Protein AF-A0A2V7RHZ9-F1 (afdb_monomer_lite)

Foldseek 3Di:
DDDDDDPPVVPDPPVPPPVLVVQLVLLLVLLLVDALVLLLVLLVVLVPDDDVVLLVVLLVQLVVLCVVVVVVVVLVVSLVSLVVSLCNNCPPVPDDDPSSVNSNVSSSVLSSQLSSLSSSVVPGDPVSNCSSCVSPVVSGDPD

Sequence (143 aa):
MGRLPTPRHAAELTPSDDPALACVNAFVDRLLDLPFFAWLAIGQSVSSEHGLPVRRAARDALDVAIVDHGLGVPAWYVRDAVETAAFLAARGVSQWSRRERALFAAAHGTAETAALALLARAHLPAAMLRTLSISFAGYIADS

Secondary structure (DSSP, 8-state):
-PPPPPPTT---------HHHHHHHHHHHHHHT--HHHHHHHHHHHHT---HHHHHHHHHHHHHHHHHTTTHHHHHHHHHHHHHHHHHHHTT-----HHHHHHHHHHHHHHHHHHHHHHTGGGS-HHHHHHHHGGGGGGS---

Radius of gyration: 17.39 Å; chains: 1; bounding box: 45×38×54 Å

Structure (mmCIF, N/CA/C/O backbone):
data_AF-A0A2V7RHZ9-F1
#
_entry.id   AF-A0A2V7RHZ9-F1
#
loop_
_atom_site.group_PDB
_atom_site.id
_atom_site.type_symbol
_atom_site.label_atom_id
_atom_site.label_alt_id
_atom_site.label_comp_id
_atom_site.label_asym_id
_atom_site.label_entity_id
_atom_site.label_seq_id
_atom_site.pdbx_PDB_ins_code
_atom_site.Cartn_x
_atom_site.Cartn_y
_atom_site.Cartn_z
_atom_site.occupancy
_atom_site.B_iso_or_equiv
_atom_site.auth_seq_id
_atom_site.auth_comp_id
_atom_site.auth_asym_id
_atom_site.auth_atom_id
_atom_site.pdbx_PDB_model_num
ATOM 1 N N . MET A 1 1 ? -28.401 23.361 -34.508 1.00 43.00 1 MET A N 1
ATOM 2 C CA . MET A 1 1 ? -27.893 22.630 -33.327 1.00 43.00 1 MET A CA 1
ATOM 3 C C . MET A 1 1 ? -26.652 21.851 -33.742 1.00 43.00 1 MET A C 1
ATOM 5 O O . MET A 1 1 ? -26.785 20.799 -34.353 1.00 43.00 1 MET A O 1
ATOM 9 N N . GLY A 1 2 ? -25.460 22.417 -33.537 1.00 49.31 2 GLY A N 1
ATOM 10 C CA . GLY A 1 2 ? -24.198 21.781 -33.926 1.00 49.31 2 GLY A CA 1
ATOM 11 C C . GLY A 1 2 ? -23.763 20.765 -32.875 1.00 49.31 2 GLY A C 1
ATOM 12 O O . GLY A 1 2 ? -23.597 21.130 -31.715 1.00 49.31 2 GLY A O 1
ATOM 13 N N . ARG A 1 3 ? -23.603 19.495 -33.266 1.00 54.72 3 ARG A N 1
ATOM 14 C CA . ARG A 1 3 ? -22.939 18.492 -32.425 1.00 54.72 3 ARG A CA 1
ATOM 15 C C . ARG A 1 3 ? -21.470 18.887 -32.297 1.00 54.72 3 ARG A C 1
ATOM 17 O O . ARG A 1 3 ? -20.779 18.996 -33.307 1.00 54.72 3 ARG A O 1
ATOM 24 N N . LEU A 1 4 ? -21.015 19.117 -31.069 1.00 60.84 4 LEU A N 1
ATOM 25 C CA . LEU A 1 4 ? -19.593 19.272 -30.780 1.00 60.84 4 LEU A CA 1
ATOM 26 C C . LEU A 1 4 ? -18.875 17.962 -31.146 1.00 60.84 4 LEU A C 1
ATOM 28 O O . LEU A 1 4 ? -19.385 16.890 -30.808 1.00 60.84 4 LEU A O 1
ATOM 32 N N . PRO A 1 5 ? -17.728 18.014 -31.844 1.00 56.59 5 PRO A N 1
ATOM 33 C CA . PRO A 1 5 ? -16.929 16.826 -32.086 1.00 56.59 5 PRO A CA 1
ATOM 34 C C . PRO A 1 5 ? -16.400 16.305 -30.748 1.00 56.59 5 PRO A C 1
ATOM 36 O O . PRO A 1 5 ? -15.797 17.048 -29.973 1.00 56.59 5 PRO A O 1
ATOM 39 N N . THR A 1 6 ? -16.638 15.026 -30.473 1.00 59.59 6 THR A N 1
ATOM 40 C CA . THR A 1 6 ? -16.027 14.321 -29.348 1.00 59.59 6 THR A CA 1
ATOM 41 C C . THR A 1 6 ? -14.502 14.421 -29.477 1.00 59.59 6 THR A C 1
ATOM 43 O O . THR A 1 6 ? -13.966 14.138 -30.555 1.00 59.59 6 THR A O 1
ATOM 46 N N . PRO A 1 7 ? -13.776 14.849 -28.429 1.00 49.34 7 PRO A N 1
ATOM 47 C CA . PRO A 1 7 ? -12.326 14.926 -28.489 1.00 49.34 7 PRO A CA 1
ATOM 48 C C . PRO A 1 7 ? -11.750 13.530 -28.750 1.00 49.34 7 PRO A C 1
ATOM 50 O O . PRO A 1 7 ? -12.039 12.582 -28.024 1.00 49.34 7 PRO A O 1
ATOM 53 N N . ARG A 1 8 ? -10.887 13.422 -29.769 1.00 54.78 8 ARG A N 1
ATOM 54 C CA . ARG A 1 8 ? -10.170 12.191 -30.168 1.00 54.78 8 ARG A CA 1
ATOM 55 C C . ARG A 1 8 ? -9.259 11.609 -29.073 1.00 54.78 8 ARG A C 1
ATOM 57 O O . ARG A 1 8 ? -8.664 10.562 -29.280 1.00 54.78 8 ARG A O 1
ATOM 64 N N . HIS A 1 9 ? -9.152 12.285 -27.930 1.00 47.31 9 HIS A N 1
ATOM 65 C CA . HIS A 1 9 ? -8.397 11.846 -26.758 1.00 47.31 9 HIS A CA 1
ATOM 66 C C . HIS A 1 9 ? -9.239 11.111 -25.714 1.00 47.31 9 HIS A C 1
ATOM 68 O O . HIS A 1 9 ? -8.674 10.618 -24.746 1.00 47.31 9 HIS A O 1
ATOM 74 N N . ALA A 1 10 ? -10.545 10.934 -25.937 1.00 44.34 10 ALA A N 1
ATOM 75 C CA . ALA A 1 10 ? -11.279 9.828 -25.325 1.00 44.34 10 ALA A CA 1
ATOM 76 C C . ALA A 1 10 ? -10.917 8.513 -26.041 1.00 44.34 10 ALA A C 1
ATOM 78 O O . ALA A 1 10 ? -11.794 7.769 -26.474 1.00 44.34 10 ALA A O 1
ATOM 79 N N . ALA A 1 11 ? -9.613 8.280 -26.236 1.00 45.81 11 ALA A N 1
ATOM 80 C CA . ALA A 1 11 ? -9.113 6.947 -26.482 1.00 45.81 11 ALA A CA 1
ATOM 81 C C . ALA A 1 11 ? -9.634 6.118 -25.315 1.00 45.81 11 ALA A C 1
ATOM 83 O O . ALA A 1 11 ? -9.475 6.503 -24.154 1.00 45.81 11 ALA A O 1
ATOM 84 N N . GLU A 1 12 ? -10.369 5.076 -25.672 1.00 41.97 12 GLU A N 1
ATOM 85 C CA . GLU A 1 12 ? -10.860 4.051 -24.777 1.00 41.97 12 GLU A CA 1
ATOM 86 C C . GLU A 1 12 ? -9.814 3.819 -23.689 1.00 41.97 12 GLU A C 1
ATOM 88 O O . GLU A 1 12 ? -8.646 3.565 -23.987 1.00 41.97 12 GLU A O 1
ATOM 93 N N . LEU A 1 13 ? -10.223 3.952 -22.426 1.00 40.59 13 LEU A N 1
ATOM 94 C CA . LEU A 1 13 ? -9.508 3.336 -21.318 1.00 40.59 13 LEU A CA 1
ATOM 95 C C . LEU A 1 13 ? -9.602 1.830 -21.573 1.00 40.59 13 LEU A C 1
ATOM 97 O O . LEU A 1 13 ? -10.454 1.146 -21.012 1.00 40.59 13 LEU A O 1
ATOM 101 N N . THR A 1 14 ? -8.804 1.329 -22.515 1.00 47.12 14 THR A N 1
ATOM 102 C CA . THR A 1 14 ? -8.593 -0.094 -22.695 1.00 47.12 14 THR A CA 1
ATOM 103 C C . THR A 1 14 ? -8.180 -0.604 -21.325 1.00 47.12 14 THR A C 1
ATOM 105 O O . THR A 1 14 ? -7.287 0.012 -20.727 1.00 47.12 14 THR A O 1
ATOM 108 N N . PRO A 1 15 ? -8.833 -1.651 -20.785 1.00 49.56 15 PRO A N 1
ATOM 109 C CA . PRO A 1 15 ? -8.319 -2.310 -19.597 1.00 49.56 15 PRO A CA 1
ATOM 110 C C . PRO A 1 15 ? -6.848 -2.582 -19.883 1.00 49.56 15 PRO A C 1
ATOM 112 O O . PRO A 1 15 ? -6.520 -3.208 -20.887 1.00 49.56 15 PRO A O 1
ATOM 115 N N . SER A 1 16 ? -5.970 -1.950 -19.110 1.00 51.97 16 SER A N 1
ATOM 116 C CA . SER A 1 16 ? -4.547 -2.069 -19.361 1.00 51.97 16 SER A CA 1
ATOM 117 C C . SER A 1 16 ? -4.200 -3.545 -19.220 1.00 51.97 16 SER A C 1
ATOM 119 O O . SER A 1 16 ? -4.326 -4.094 -18.127 1.00 51.97 16 SER A O 1
ATOM 121 N N . ASP A 1 17 ? -3.751 -4.172 -20.308 1.00 54.22 17 ASP A N 1
ATOM 122 C CA . ASP A 1 17 ? -3.158 -5.516 -20.304 1.00 54.22 17 ASP A CA 1
ATOM 123 C C . ASP A 1 17 ? -1.810 -5.536 -19.550 1.00 54.22 17 ASP A C 1
ATOM 125 O O . ASP A 1 17 ? -1.053 -6.502 -19.628 1.00 54.22 17 ASP A O 1
ATOM 129 N N . ASP A 1 18 ? -1.473 -4.460 -18.828 1.00 69.06 18 ASP A N 1
ATOM 130 C CA . ASP A 1 18 ? -0.309 -4.389 -17.966 1.00 69.06 18 ASP A CA 1
ATOM 131 C C . ASP A 1 18 ? -0.495 -5.324 -16.756 1.00 69.06 18 ASP A C 1
ATOM 133 O O . ASP A 1 18 ? -1.309 -5.059 -15.857 1.00 69.06 18 ASP A O 1
ATOM 137 N N . PRO A 1 19 ? 0.289 -6.411 -16.674 1.00 74.44 19 PRO A N 1
ATOM 138 C CA . PRO A 1 19 ? 0.174 -7.372 -15.589 1.00 74.44 19 PRO A CA 1
ATOM 139 C C . PRO A 1 19 ? 0.548 -6.765 -14.224 1.00 74.44 19 PRO A C 1
ATOM 141 O O . PRO A 1 19 ? 0.183 -7.332 -13.192 1.00 74.44 19 PRO A O 1
ATOM 144 N N . ALA A 1 20 ? 1.267 -5.635 -14.179 1.00 79.25 20 ALA A N 1
ATOM 145 C CA . ALA A 1 20 ? 1.507 -4.903 -12.937 1.00 79.25 20 ALA A CA 1
ATOM 146 C C . ALA A 1 20 ? 0.223 -4.228 -12.433 1.00 79.25 20 ALA A C 1
ATOM 148 O O . ALA A 1 20 ? -0.109 -4.361 -11.255 1.00 79.25 20 ALA A O 1
ATOM 149 N N . LEU A 1 21 ? -0.550 -3.588 -13.317 1.00 83.19 21 LEU A N 1
ATOM 150 C CA . LEU A 1 21 ? -1.827 -2.967 -12.951 1.00 83.19 21 LEU A CA 1
ATOM 151 C C . LEU A 1 21 ? -2.874 -4.001 -12.535 1.00 83.19 21 LEU A C 1
ATOM 153 O O . LEU A 1 21 ? -3.597 -3.767 -11.571 1.00 83.19 21 LEU A O 1
ATOM 157 N N . ALA A 1 22 ? -2.910 -5.172 -13.176 1.00 86.69 22 ALA A N 1
ATOM 158 C CA . ALA A 1 22 ? -3.776 -6.268 -12.739 1.00 86.69 22 ALA A CA 1
ATOM 159 C C . ALA A 1 22 ? -3.463 -6.716 -11.296 1.00 86.69 22 ALA A C 1
ATOM 161 O O . ALA A 1 22 ? -4.371 -6.908 -10.488 1.00 86.69 22 ALA A O 1
ATOM 162 N N . CYS A 1 23 ? -2.174 -6.826 -10.952 1.00 88.31 23 CYS A N 1
ATOM 163 C CA . CYS A 1 23 ? -1.731 -7.175 -9.602 1.00 88.31 23 CYS A CA 1
ATOM 164 C C . CYS A 1 23 ? -2.113 -6.094 -8.576 1.00 88.31 23 CYS A C 1
ATOM 166 O O . CYS A 1 23 ? -2.586 -6.413 -7.485 1.00 88.31 23 CYS A O 1
ATOM 168 N N . VAL A 1 24 ? -1.959 -4.816 -8.940 1.00 93.12 24 VAL A N 1
ATOM 169 C CA . VAL A 1 24 ? -2.343 -3.692 -8.077 1.00 93.12 24 VAL A CA 1
ATOM 170 C C . VAL A 1 24 ? -3.854 -3.632 -7.869 1.00 93.12 24 VAL A C 1
ATOM 172 O O . VAL A 1 24 ? -4.287 -3.486 -6.731 1.00 93.12 24 VAL A O 1
ATOM 175 N N . ASN A 1 25 ? -4.656 -3.805 -8.921 1.00 92.44 25 ASN A N 1
ATOM 176 C CA . ASN A 1 25 ? -6.116 -3.811 -8.810 1.00 92.44 25 ASN A CA 1
ATOM 177 C C . ASN A 1 25 ? -6.594 -4.938 -7.889 1.00 92.44 25 ASN A C 1
ATOM 179 O O . ASN A 1 25 ? -7.342 -4.680 -6.955 1.00 92.44 25 ASN A O 1
ATOM 183 N N . ALA A 1 26 ? -6.068 -6.155 -8.060 1.00 93.19 26 ALA A N 1
ATOM 184 C CA . ALA A 1 26 ? -6.398 -7.273 -7.176 1.00 93.19 26 ALA A CA 1
ATOM 185 C C . ALA A 1 26 ? -5.989 -7.017 -5.713 1.00 93.19 26 ALA A C 1
ATOM 187 O O . ALA A 1 26 ? -6.670 -7.456 -4.784 1.00 93.19 26 ALA A O 1
ATOM 188 N N . PHE A 1 27 ? -4.874 -6.316 -5.490 1.00 95.38 27 PHE A N 1
ATOM 189 C CA . PHE A 1 27 ? -4.467 -5.895 -4.152 1.00 95.38 27 PHE A CA 1
ATOM 190 C C . PHE A 1 27 ? -5.430 -4.850 -3.567 1.00 95.38 27 PHE A C 1
ATOM 192 O O . PHE A 1 27 ? -5.866 -5.006 -2.429 1.00 95.38 27 PHE A O 1
ATOM 199 N N . VAL A 1 28 ? -5.806 -3.828 -4.341 1.00 95.31 28 VAL A N 1
ATOM 200 C CA . VAL A 1 28 ? -6.779 -2.801 -3.933 1.00 95.31 28 VAL A CA 1
ATOM 201 C C . VAL A 1 28 ? -8.142 -3.418 -3.626 1.00 95.31 28 VAL A C 1
ATOM 203 O O . VAL A 1 28 ? -8.724 -3.084 -2.599 1.00 95.31 28 VAL A O 1
ATOM 206 N N . ASP A 1 29 ? -8.620 -4.360 -4.438 1.00 95.00 29 ASP A N 1
ATOM 207 C CA . ASP A 1 29 ? -9.881 -5.068 -4.189 1.00 95.00 29 ASP A CA 1
ATOM 208 C C . ASP A 1 29 ? -9.869 -5.758 -2.819 1.00 95.00 29 ASP A C 1
ATOM 210 O O . ASP A 1 29 ? -10.807 -5.636 -2.033 1.00 95.00 29 ASP A O 1
ATOM 214 N N . ARG A 1 30 ? -8.749 -6.390 -2.454 1.00 95.31 30 ARG A N 1
ATOM 215 C CA . ARG A 1 30 ? -8.585 -6.987 -1.121 1.00 95.31 30 ARG A CA 1
ATOM 216 C C . ARG A 1 30 ? -8.512 -5.947 -0.003 1.00 95.31 30 ARG A C 1
ATOM 218 O O . ARG A 1 30 ? -8.932 -6.244 1.113 1.00 95.31 30 ARG A O 1
ATOM 225 N N . LEU A 1 31 ? -7.983 -4.749 -0.268 1.00 95.94 31 LEU A N 1
ATOM 226 C CA . LEU A 1 31 ? -8.012 -3.642 0.695 1.00 95.94 31 LEU A CA 1
ATOM 227 C C . LEU A 1 31 ? -9.433 -3.110 0.911 1.00 95.94 31 LEU A C 1
ATOM 229 O O . LEU A 1 31 ? -9.760 -2.740 2.038 1.00 95.94 31 LEU A O 1
ATOM 233 N N . LEU A 1 32 ? -10.269 -3.084 -0.132 1.00 94.75 32 LEU A N 1
ATOM 234 C CA . LEU A 1 32 ? -11.671 -2.656 -0.042 1.00 94.75 32 LEU A CA 1
ATOM 235 C C . LEU A 1 32 ? -12.489 -3.564 0.885 1.00 94.75 32 LEU A C 1
ATOM 237 O O . LEU A 1 32 ? -13.350 -3.077 1.618 1.00 94.75 32 LEU A O 1
ATOM 241 N N . ASP A 1 33 ? -12.173 -4.858 0.897 1.00 93.50 33 ASP A N 1
ATOM 242 C CA . ASP A 1 33 ? -12.808 -5.847 1.772 1.00 93.50 33 ASP A CA 1
ATOM 243 C C . ASP A 1 33 ? -12.194 -5.901 3.183 1.00 93.50 33 ASP A C 1
ATOM 245 O O . ASP A 1 33 ? -12.692 -6.611 4.064 1.00 93.50 33 ASP A O 1
ATOM 249 N N . LEU A 1 34 ? -11.106 -5.163 3.431 1.00 93.94 34 LEU A N 1
ATOM 250 C CA . LEU A 1 34 ? -10.356 -5.252 4.676 1.00 93.94 34 LEU A CA 1
ATOM 251 C C . LEU A 1 34 ? -11.047 -4.458 5.802 1.00 93.94 34 LEU A C 1
ATOM 253 O O . LEU A 1 34 ? -11.130 -3.227 5.737 1.00 93.94 34 LEU A O 1
ATOM 257 N N . PRO A 1 35 ? -11.497 -5.113 6.891 1.00 94.00 35 PRO A N 1
ATOM 258 C CA . PRO A 1 35 ? -12.202 -4.422 7.962 1.00 94.00 35 PRO A CA 1
ATOM 259 C C . PRO A 1 35 ? -11.260 -3.529 8.778 1.00 94.00 35 PRO A C 1
ATOM 261 O O . PRO A 1 35 ? -10.075 -3.824 8.944 1.00 94.00 35 PRO A O 1
ATOM 264 N N . PHE A 1 36 ? -11.805 -2.469 9.382 1.00 94.69 36 PHE A N 1
ATOM 265 C CA . PHE A 1 36 ? -11.050 -1.482 10.169 1.00 94.69 36 PHE A CA 1
ATOM 266 C C . PHE A 1 36 ? -10.078 -2.092 11.197 1.00 94.69 36 PHE A C 1
ATOM 268 O O . PHE A 1 36 ? -8.931 -1.664 11.308 1.00 94.69 36 PHE A O 1
ATOM 275 N N . PHE A 1 37 ? -10.495 -3.123 11.939 1.00 94.62 37 PHE A N 1
ATOM 276 C CA . PHE A 1 37 ? -9.637 -3.742 12.958 1.00 94.62 37 PHE A CA 1
ATOM 277 C C . PHE A 1 37 ? -8.400 -4.429 12.358 1.00 94.62 37 PHE A C 1
ATOM 279 O O . PHE A 1 37 ? -7.354 -4.479 13.007 1.00 94.62 37 PHE A O 1
ATOM 286 N N . ALA A 1 38 ? -8.490 -4.928 11.121 1.00 95.50 38 ALA A N 1
ATOM 287 C CA . ALA A 1 38 ? -7.356 -5.524 10.427 1.00 95.50 38 ALA A CA 1
ATOM 288 C C . ALA A 1 38 ? -6.343 -4.446 10.016 1.00 95.50 38 ALA A C 1
ATOM 290 O O . ALA A 1 38 ? -5.145 -4.639 10.219 1.00 95.50 38 ALA A O 1
ATOM 291 N N . TRP A 1 39 ? -6.807 -3.270 9.577 1.00 96.69 39 TRP A N 1
ATOM 292 C CA . TRP A 1 39 ? -5.939 -2.103 9.382 1.00 96.69 39 TRP A CA 1
ATOM 293 C C . TRP A 1 39 ? -5.188 -1.730 10.667 1.00 96.69 39 TRP A C 1
ATOM 295 O O . TRP A 1 39 ? -3.978 -1.512 10.635 1.00 96.69 39 TRP A O 1
ATOM 305 N N . LEU A 1 40 ? -5.861 -1.724 11.823 1.00 96.50 40 LEU A N 1
ATOM 306 C CA . LEU A 1 40 ? -5.206 -1.443 13.106 1.00 96.50 40 LEU A CA 1
ATOM 307 C C . LEU A 1 40 ? -4.166 -2.503 13.490 1.00 96.50 40 LEU A C 1
ATOM 309 O O . LEU A 1 40 ? -3.089 -2.153 13.973 1.00 96.50 40 LEU A O 1
ATOM 313 N N . ALA A 1 41 ? -4.467 -3.785 13.269 1.00 95.94 41 ALA A N 1
ATOM 314 C CA . ALA A 1 41 ? -3.543 -4.883 13.545 1.00 95.94 41 ALA A CA 1
ATOM 315 C C . ALA A 1 41 ? -2.279 -4.792 12.674 1.00 95.94 41 ALA A C 1
ATOM 317 O O . ALA A 1 41 ? -1.162 -4.927 13.180 1.00 95.94 41 ALA A O 1
ATOM 318 N N . ILE A 1 42 ? -2.438 -4.477 11.386 1.00 95.31 42 ILE A N 1
ATOM 319 C CA . ILE A 1 42 ? -1.314 -4.235 10.474 1.00 95.31 42 ILE A CA 1
ATOM 320 C C . ILE A 1 42 ? -0.506 -3.025 10.944 1.00 95.31 42 ILE A C 1
ATOM 322 O O . ILE A 1 42 ? 0.713 -3.111 11.083 1.00 95.31 42 ILE A O 1
ATOM 326 N N . GLY A 1 43 ? -1.173 -1.918 11.277 1.00 95.31 43 GLY A N 1
ATOM 327 C CA . GLY A 1 43 ? -0.528 -0.717 11.805 1.00 95.31 43 GLY A CA 1
ATOM 328 C C . GLY A 1 43 ? 0.274 -0.984 13.077 1.00 95.31 43 GLY A C 1
ATOM 329 O O . GLY A 1 43 ? 1.366 -0.439 13.264 1.00 95.31 43 GLY A O 1
ATOM 330 N N . GLN A 1 44 ? -0.236 -1.866 13.939 1.00 95.19 44 GLN A N 1
ATOM 331 C CA . GLN A 1 44 ? 0.447 -2.295 15.155 1.00 95.19 44 GLN A CA 1
ATOM 332 C C . GLN A 1 44 ? 1.724 -3.072 14.833 1.00 95.19 44 GLN A C 1
ATOM 334 O O . GLN A 1 44 ? 2.758 -2.786 15.437 1.00 95.19 44 GLN A O 1
ATOM 339 N N . SER A 1 45 ? 1.660 -3.995 13.870 1.00 92.19 45 SER A N 1
ATOM 340 C CA . SER A 1 45 ? 2.817 -4.759 13.394 1.00 92.19 45 SER A CA 1
ATOM 341 C C . SER A 1 45 ? 3.886 -3.851 12.786 1.00 92.19 45 SER A C 1
ATOM 343 O O . SER A 1 45 ? 5.061 -3.976 13.129 1.00 92.19 45 SER A O 1
ATOM 345 N N . VAL A 1 46 ? 3.483 -2.901 11.934 1.00 90.25 46 VAL A N 1
ATOM 346 C CA . VAL A 1 46 ? 4.384 -1.916 11.309 1.00 90.25 46 VAL A CA 1
ATOM 347 C C . VAL A 1 46 ? 5.075 -1.062 12.372 1.00 90.25 46 VAL A C 1
ATOM 349 O O . VAL A 1 46 ? 6.277 -0.827 12.303 1.00 90.25 46 VAL A O 1
ATOM 352 N N . SER A 1 47 ? 4.332 -0.623 13.391 1.00 88.00 47 SER A N 1
ATOM 353 C CA . SER A 1 47 ? 4.864 0.238 14.456 1.00 88.00 47 SER A CA 1
ATOM 354 C C . SER A 1 47 ? 5.868 -0.476 15.368 1.00 88.00 47 SER A C 1
ATOM 356 O O . SER A 1 47 ? 6.686 0.182 16.006 1.00 88.00 47 SER A O 1
ATOM 358 N N . SER A 1 48 ? 5.802 -1.807 15.452 1.00 85.00 48 SER A N 1
ATOM 359 C CA . SER A 1 48 ? 6.737 -2.641 16.221 1.00 85.00 48 SER A CA 1
ATOM 360 C C . SER A 1 48 ? 7.934 -3.148 15.409 1.00 85.00 48 SER A C 1
ATOM 362 O O . SER A 1 48 ? 8.816 -3.810 15.959 1.00 85.00 48 SER A O 1
ATOM 364 N N . GLU A 1 49 ? 7.963 -2.889 14.101 1.00 80.12 49 GLU A N 1
ATOM 365 C CA . GLU A 1 49 ? 8.978 -3.427 13.201 1.00 80.12 49 GLU A CA 1
ATOM 366 C C . GLU A 1 49 ? 10.335 -2.735 13.397 1.00 80.12 49 GLU A C 1
ATOM 368 O O . GLU A 1 49 ? 10.448 -1.509 13.444 1.00 80.12 49 GLU A O 1
ATOM 373 N N . HIS A 1 50 ? 11.391 -3.544 13.464 1.00 63.50 50 HIS A N 1
ATOM 374 C CA . HIS A 1 50 ? 12.771 -3.083 13.561 1.00 63.50 50 HIS A CA 1
ATOM 375 C C . HIS A 1 50 ? 13.416 -3.199 12.173 1.00 63.50 50 HIS A C 1
ATOM 377 O O . HIS A 1 50 ? 13.609 -4.300 11.669 1.00 63.50 50 HIS A O 1
ATOM 383 N N . GLY A 1 51 ? 13.721 -2.069 11.526 1.00 74.38 51 GLY A N 1
ATOM 384 C CA . GLY A 1 51 ? 14.262 -2.081 10.154 1.00 74.38 51 GLY A CA 1
ATOM 385 C C . GLY A 1 51 ? 14.203 -0.753 9.396 1.00 74.38 51 GLY A C 1
ATOM 386 O O . GLY A 1 51 ? 14.264 -0.740 8.167 1.00 74.38 51 GLY A O 1
ATOM 387 N N . LEU A 1 52 ? 14.081 0.375 10.107 1.00 78.44 52 LEU A N 1
ATOM 388 C CA . LEU A 1 52 ? 13.857 1.694 9.504 1.00 78.44 52 LEU A CA 1
ATOM 389 C C . LEU A 1 52 ? 14.876 2.080 8.411 1.00 78.44 52 LEU A C 1
ATOM 391 O O . LEU A 1 52 ? 14.431 2.615 7.395 1.00 78.44 52 LEU A O 1
ATOM 395 N N . PRO A 1 53 ? 16.194 1.803 8.542 1.00 86.56 53 PRO A N 1
ATOM 396 C CA . PRO A 1 53 ? 17.157 2.148 7.494 1.00 86.56 53 PRO A CA 1
ATOM 397 C C . PRO A 1 53 ? 16.929 1.376 6.188 1.00 86.56 53 PRO A C 1
ATOM 399 O O . PRO A 1 53 ? 16.938 1.973 5.116 1.00 86.56 53 PRO A O 1
ATOM 402 N N . VAL A 1 54 ? 16.664 0.068 6.274 1.00 87.25 54 VAL A N 1
ATOM 403 C CA . VAL A 1 54 ? 16.432 -0.793 5.100 1.00 87.25 54 VAL A CA 1
ATOM 404 C C . VAL A 1 54 ? 15.132 -0.399 4.403 1.00 87.25 54 VAL A C 1
ATOM 406 O O . VAL A 1 54 ? 15.097 -0.246 3.185 1.00 87.25 54 VAL A O 1
ATOM 409 N N . ARG A 1 55 ? 14.068 -0.158 5.179 1.00 87.19 55 ARG A N 1
ATOM 410 C CA . ARG A 1 55 ? 12.777 0.281 4.640 1.00 87.19 55 ARG A CA 1
ATOM 411 C C . ARG A 1 55 ? 12.857 1.676 4.014 1.00 87.19 55 ARG A C 1
ATOM 413 O O . ARG A 1 55 ? 12.191 1.915 3.014 1.00 87.19 55 ARG A O 1
ATOM 420 N N . ARG A 1 56 ? 13.673 2.585 4.562 1.00 91.06 56 ARG A N 1
ATOM 421 C CA . ARG A 1 56 ? 13.936 3.898 3.950 1.00 91.06 56 ARG A CA 1
ATOM 422 C C . ARG A 1 56 ? 14.658 3.752 2.613 1.00 91.06 56 ARG A C 1
ATOM 424 O O . ARG A 1 56 ? 14.143 4.248 1.627 1.00 91.06 56 ARG A O 1
ATOM 431 N N . ALA A 1 57 ? 15.750 2.990 2.562 1.00 93.12 57 ALA A N 1
ATOM 432 C CA . ALA A 1 57 ? 16.472 2.750 1.312 1.00 93.12 57 ALA A CA 1
ATOM 433 C C . ALA A 1 57 ? 15.576 2.120 0.229 1.00 93.12 57 ALA A C 1
ATOM 435 O O . ALA A 1 57 ? 15.658 2.486 -0.939 1.00 93.12 57 ALA A O 1
ATOM 436 N N . ALA A 1 58 ? 14.689 1.195 0.613 1.00 93.81 58 ALA A N 1
ATOM 437 C CA . ALA A 1 58 ? 13.716 0.614 -0.307 1.00 93.81 58 ALA A CA 1
ATOM 438 C C . ALA A 1 58 ? 12.687 1.643 -0.813 1.00 93.81 58 ALA A C 1
ATOM 440 O O . ALA A 1 58 ? 12.339 1.611 -1.989 1.00 93.81 58 ALA A O 1
ATOM 441 N N . ARG A 1 59 ? 12.226 2.570 0.040 1.00 94.75 59 ARG A N 1
ATOM 442 C CA . ARG A 1 59 ? 11.338 3.672 -0.373 1.00 94.75 59 ARG A CA 1
ATOM 443 C C . ARG A 1 59 ? 12.034 4.637 -1.327 1.00 94.75 59 ARG A C 1
ATOM 445 O O . ARG A 1 59 ? 11.462 4.954 -2.359 1.00 94.75 59 ARG A O 1
ATOM 452 N N . ASP A 1 60 ? 13.275 5.013 -1.035 1.00 96.44 60 ASP A N 1
ATOM 453 C CA . ASP A 1 60 ? 14.047 5.900 -1.909 1.00 96.44 60 ASP A CA 1
ATOM 454 C C . ASP A 1 60 ? 14.224 5.266 -3.304 1.00 96.44 60 ASP A C 1
ATOM 456 O O . ASP A 1 60 ? 14.052 5.927 -4.325 1.00 96.44 60 ASP A O 1
ATOM 460 N N . ALA A 1 61 ? 14.492 3.956 -3.364 1.00 95.75 61 ALA A N 1
ATOM 461 C CA . ALA A 1 61 ? 14.576 3.224 -4.628 1.00 95.75 61 ALA A CA 1
ATOM 462 C C . ALA A 1 61 ? 13.232 3.139 -5.375 1.00 95.75 61 ALA A C 1
ATOM 464 O O . ALA A 1 61 ? 13.215 3.194 -6.602 1.00 95.75 61 ALA A O 1
ATOM 465 N N . LEU A 1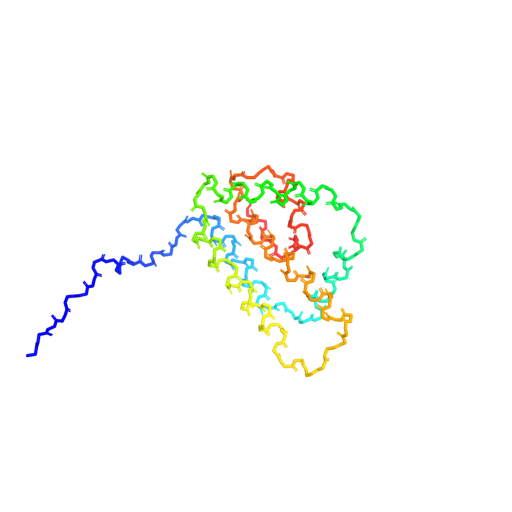 62 ? 12.112 3.019 -4.654 1.00 97.31 62 LEU A N 1
ATOM 466 C CA . LEU A 1 62 ? 10.769 3.079 -5.238 1.00 97.31 62 LEU A CA 1
ATOM 467 C C . LEU A 1 62 ? 10.494 4.451 -5.863 1.00 97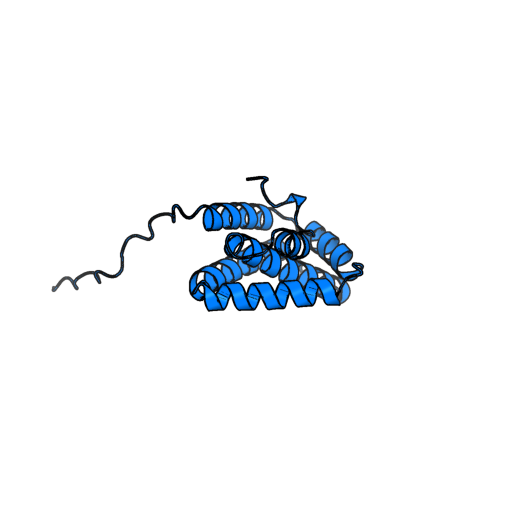.31 62 LEU A C 1
ATOM 469 O O . LEU A 1 62 ? 10.013 4.508 -6.993 1.00 97.31 62 LEU A O 1
ATOM 473 N N . ASP A 1 63 ? 10.821 5.536 -5.164 1.00 97.25 63 ASP A N 1
ATOM 474 C CA . ASP A 1 63 ? 10.617 6.892 -5.678 1.00 97.25 63 ASP A CA 1
ATOM 475 C C . ASP A 1 63 ? 11.440 7.130 -6.953 1.00 97.25 63 ASP A C 1
ATOM 477 O O . ASP A 1 63 ? 10.910 7.636 -7.944 1.00 97.25 63 ASP A O 1
ATOM 481 N N . VAL A 1 64 ? 12.701 6.679 -6.969 1.00 97.00 64 VAL A N 1
ATOM 482 C CA . VAL A 1 64 ? 13.553 6.701 -8.171 1.00 97.00 64 VAL A CA 1
ATOM 483 C C . VAL A 1 64 ? 12.924 5.889 -9.306 1.00 97.00 64 VAL A C 1
ATOM 485 O O . VAL A 1 64 ? 12.783 6.406 -10.410 1.00 97.00 64 VAL A O 1
ATOM 488 N N . ALA A 1 65 ? 12.470 4.659 -9.044 1.00 96.12 65 ALA A N 1
ATOM 489 C CA . ALA A 1 65 ? 11.858 3.811 -10.068 1.00 96.12 65 ALA A CA 1
ATOM 490 C C . ALA A 1 65 ? 10.582 4.430 -10.669 1.00 96.12 65 ALA A C 1
ATOM 492 O O . ALA A 1 65 ? 10.363 4.341 -11.877 1.00 96.12 65 ALA A O 1
ATOM 493 N N . ILE A 1 66 ? 9.743 5.083 -9.857 1.00 95.31 66 ILE A N 1
ATOM 494 C CA . ILE A 1 66 ? 8.537 5.767 -10.348 1.00 95.31 66 ILE A CA 1
ATOM 495 C C . ILE A 1 66 ? 8.905 6.912 -11.296 1.00 95.31 66 ILE A C 1
ATOM 497 O O . ILE A 1 66 ? 8.254 7.081 -12.331 1.00 95.31 66 ILE A O 1
ATOM 501 N N . VAL A 1 67 ? 9.927 7.696 -10.948 1.00 96.69 67 VAL A N 1
ATOM 502 C CA . VAL A 1 67 ? 10.381 8.838 -11.751 1.00 96.69 67 VAL A CA 1
ATOM 503 C C . VAL A 1 67 ? 11.049 8.367 -13.043 1.00 96.69 67 VAL A C 1
ATOM 505 O O . VAL A 1 67 ? 10.617 8.770 -14.124 1.00 96.69 67 VAL A O 1
ATOM 508 N N . ASP A 1 68 ? 12.041 7.482 -12.946 1.00 97.31 68 ASP A N 1
ATOM 509 C CA . ASP A 1 68 ? 12.870 7.044 -14.077 1.00 97.31 68 ASP A CA 1
ATOM 510 C C . ASP A 1 68 ? 12.067 6.294 -15.147 1.00 97.31 68 ASP A C 1
ATOM 512 O O . ASP A 1 68 ? 12.394 6.351 -16.334 1.00 97.31 68 ASP A O 1
ATOM 516 N N . HIS A 1 69 ? 10.983 5.625 -14.746 1.00 94.06 69 HIS A N 1
ATOM 517 C CA . HIS A 1 69 ? 10.122 4.861 -15.649 1.00 94.06 69 HIS A CA 1
ATOM 518 C C . HIS A 1 69 ? 8.798 5.560 -15.986 1.00 94.06 69 HIS A C 1
ATOM 520 O O . HIS A 1 69 ? 7.920 4.953 -16.599 1.00 94.06 69 HIS A O 1
ATOM 526 N N . GLY A 1 70 ? 8.639 6.838 -15.622 1.00 92.69 70 GLY A N 1
ATOM 527 C CA . GLY A 1 70 ? 7.471 7.635 -16.010 1.00 92.69 70 GLY A CA 1
ATOM 528 C C . GLY A 1 70 ? 6.146 7.131 -15.425 1.00 92.69 70 GLY A C 1
ATOM 529 O O . GLY A 1 70 ? 5.083 7.382 -15.991 1.00 92.69 70 GLY A O 1
ATOM 530 N N . LEU A 1 71 ? 6.182 6.449 -14.276 1.00 93.88 71 LEU A N 1
ATOM 531 C CA . LEU A 1 71 ? 5.011 5.831 -13.643 1.00 93.88 71 LEU A CA 1
ATOM 532 C C . LEU A 1 71 ? 4.165 6.829 -12.837 1.00 93.88 71 LEU A C 1
ATOM 534 O O . LEU A 1 71 ? 3.281 6.420 -12.091 1.00 93.88 71 LEU A O 1
ATOM 538 N N . GLY A 1 72 ? 4.408 8.136 -12.965 1.00 94.00 72 GLY A N 1
ATOM 539 C CA . GLY A 1 72 ? 3.768 9.165 -12.141 1.00 94.00 72 GLY A CA 1
ATOM 540 C C . GLY A 1 72 ? 2.238 9.180 -12.234 1.00 94.00 72 GLY A C 1
ATOM 541 O O . GLY A 1 72 ? 1.566 9.278 -11.209 1.00 94.00 72 GLY A O 1
ATOM 542 N N . VAL A 1 73 ? 1.683 9.035 -13.443 1.00 93.06 73 VAL A N 1
ATOM 543 C CA . VAL A 1 73 ? 0.224 9.000 -13.650 1.00 93.06 73 VAL A CA 1
ATOM 544 C C . VAL A 1 73 ? -0.391 7.710 -13.083 1.00 93.06 73 VAL A C 1
ATOM 546 O O . VAL A 1 73 ? -1.290 7.821 -12.250 1.00 93.06 73 VAL A O 1
ATOM 549 N N . PRO A 1 74 ? 0.097 6.497 -13.421 1.00 94.06 74 PRO A N 1
ATOM 550 C CA . PRO A 1 74 ? -0.355 5.271 -12.762 1.00 94.06 74 PRO A CA 1
ATOM 551 C C . PRO A 1 74 ? -0.211 5.314 -11.235 1.00 94.06 74 PRO A C 1
ATOM 553 O O . PRO A 1 74 ? -1.136 4.943 -10.523 1.00 94.06 74 PRO A O 1
ATOM 556 N N . ALA A 1 75 ? 0.902 5.835 -10.714 1.00 95.25 75 ALA A N 1
ATOM 557 C CA . ALA A 1 75 ? 1.127 5.967 -9.278 1.00 95.25 75 ALA A CA 1
ATOM 558 C C . ALA A 1 75 ? 0.093 6.884 -8.613 1.00 95.25 75 ALA A C 1
ATOM 560 O O . ALA A 1 75 ? -0.333 6.611 -7.496 1.00 95.25 75 ALA A O 1
ATOM 561 N N . TRP A 1 76 ? -0.333 7.958 -9.282 1.00 96.00 76 TRP A N 1
ATOM 562 C CA . TRP A 1 76 ? -1.414 8.810 -8.788 1.00 96.00 76 TRP A CA 1
ATOM 563 C C . TRP A 1 76 ? -2.744 8.048 -8.689 1.00 96.00 76 TRP A C 1
ATOM 565 O O . TRP A 1 76 ? -3.373 8.087 -7.634 1.00 96.00 76 TRP A O 1
ATOM 575 N N . TYR A 1 77 ? -3.122 7.288 -9.724 1.00 94.75 77 TYR A N 1
ATOM 576 C CA . TYR A 1 77 ? -4.334 6.456 -9.691 1.00 94.75 77 TYR A CA 1
ATOM 577 C C . TYR A 1 77 ? -4.298 5.415 -8.569 1.00 94.75 77 TYR A C 1
ATOM 579 O O . TYR A 1 77 ? -5.283 5.221 -7.865 1.00 94.75 77 TYR A O 1
ATOM 587 N N . VAL A 1 78 ? -3.150 4.764 -8.373 1.00 95.81 78 VAL A N 1
ATOM 588 C CA . VAL A 1 78 ? -2.975 3.767 -7.311 1.00 95.81 78 VAL A CA 1
ATOM 589 C C . VAL A 1 78 ? -3.134 4.392 -5.924 1.00 95.81 78 VAL A C 1
ATOM 591 O O . VAL A 1 78 ? -3.794 3.807 -5.068 1.00 95.81 78 VAL A O 1
ATOM 594 N N . ARG A 1 79 ? -2.579 5.590 -5.701 1.00 97.31 79 ARG A N 1
ATOM 595 C CA . ARG A 1 79 ? -2.751 6.324 -4.437 1.00 97.31 79 ARG A CA 1
ATOM 596 C C . ARG A 1 79 ? -4.214 6.657 -4.165 1.00 97.31 79 ARG A C 1
ATOM 598 O O . ARG A 1 79 ? -4.689 6.406 -3.064 1.00 97.31 79 ARG A O 1
ATOM 605 N N . ASP A 1 80 ? -4.927 7.162 -5.168 1.00 97.44 80 ASP A N 1
ATOM 606 C CA . ASP A 1 80 ? -6.355 7.493 -5.057 1.00 97.44 80 ASP A CA 1
ATOM 607 C C . ASP A 1 80 ? -7.214 6.256 -4.729 1.00 97.44 80 ASP A C 1
ATOM 609 O O . ASP A 1 80 ? -8.104 6.295 -3.874 1.00 97.44 80 ASP A O 1
ATOM 613 N N . ALA A 1 81 ? -6.888 5.113 -5.335 1.00 97.19 81 ALA A N 1
ATOM 614 C CA . ALA A 1 81 ? -7.568 3.850 -5.075 1.00 97.19 81 ALA A CA 1
ATOM 615 C C . ALA A 1 81 ? -7.320 3.323 -3.646 1.00 97.19 81 ALA A C 1
ATOM 617 O O . ALA A 1 81 ? -8.254 2.874 -2.975 1.00 97.19 81 ALA A O 1
ATOM 618 N N . VAL A 1 82 ? -6.082 3.414 -3.147 1.00 97.94 82 VAL A N 1
ATOM 619 C CA . VAL A 1 82 ? -5.742 3.033 -1.764 1.00 97.94 82 VAL A CA 1
ATOM 620 C C . VAL A 1 82 ? -6.406 3.968 -0.750 1.00 97.94 82 VAL A C 1
ATOM 622 O O . VAL A 1 82 ? -6.971 3.479 0.230 1.00 97.94 82 VAL A O 1
ATOM 625 N N . GLU A 1 83 ? -6.402 5.280 -0.996 1.00 97.69 83 GLU A N 1
ATOM 626 C CA . GLU A 1 83 ? -7.094 6.262 -0.150 1.00 97.69 83 GLU A CA 1
ATOM 627 C C . GLU A 1 83 ? -8.597 5.962 -0.094 1.00 97.69 83 GLU A C 1
ATOM 629 O O . GLU A 1 83 ? -9.194 5.949 0.982 1.00 97.69 83 GLU A O 1
ATOM 634 N N . THR A 1 84 ? -9.206 5.622 -1.234 1.00 97.31 84 THR A N 1
ATOM 635 C CA . THR A 1 84 ? -10.611 5.198 -1.289 1.00 97.31 84 THR A CA 1
ATOM 636 C C . THR A 1 84 ? -10.858 3.965 -0.418 1.00 97.31 84 THR A C 1
ATOM 638 O O . THR A 1 84 ? -11.813 3.945 0.362 1.00 97.31 84 THR A O 1
ATOM 641 N N . ALA A 1 85 ? -9.995 2.947 -0.489 1.00 97.25 85 ALA A N 1
ATOM 642 C CA . ALA A 1 85 ? -10.121 1.756 0.347 1.00 97.25 85 ALA A CA 1
ATOM 643 C C . ALA A 1 85 ? -9.974 2.070 1.842 1.00 97.25 85 ALA A C 1
ATOM 645 O O . ALA A 1 85 ? -10.783 1.615 2.654 1.00 97.25 85 ALA A O 1
ATOM 646 N N . ALA A 1 86 ? -9.002 2.906 2.209 1.00 96.81 86 ALA A N 1
ATOM 647 C CA . ALA A 1 86 ? -8.814 3.346 3.584 1.00 96.81 86 ALA A CA 1
ATOM 648 C C . ALA A 1 86 ? -10.030 4.133 4.094 1.00 96.81 86 ALA A C 1
ATOM 650 O O . ALA A 1 86 ? -10.555 3.835 5.169 1.00 96.81 86 ALA A O 1
ATOM 651 N N . PHE A 1 87 ? -10.540 5.079 3.305 1.00 95.19 87 PHE A N 1
ATOM 652 C CA . PHE A 1 87 ? -11.752 5.822 3.630 1.00 95.19 87 PHE A CA 1
ATOM 653 C C . PHE A 1 87 ? -12.942 4.885 3.865 1.00 95.19 87 PHE A C 1
ATOM 655 O O . PHE A 1 87 ? -13.650 5.015 4.867 1.00 95.19 87 PHE A O 1
ATOM 662 N N . LEU A 1 88 ? -13.149 3.909 2.978 1.00 95.44 88 LEU A N 1
ATOM 663 C CA . LEU A 1 88 ? -14.246 2.953 3.093 1.00 95.44 88 LEU A CA 1
ATOM 664 C C . LEU A 1 88 ? -14.101 2.030 4.304 1.00 95.44 88 LEU A C 1
ATOM 666 O O . LEU A 1 88 ? -15.102 1.760 4.963 1.00 95.44 88 LEU A O 1
ATOM 670 N N . ALA A 1 89 ? -12.888 1.597 4.643 1.00 94.56 89 ALA A N 1
ATOM 671 C CA . ALA A 1 89 ? -12.638 0.794 5.837 1.00 94.56 89 ALA A CA 1
ATOM 672 C C . ALA A 1 89 ? -12.945 1.568 7.127 1.00 94.56 89 ALA A C 1
ATOM 674 O O . ALA A 1 89 ? -13.390 0.990 8.118 1.00 94.56 89 ALA A O 1
ATOM 675 N N . ALA A 1 90 ? -12.724 2.880 7.118 1.00 93.25 90 ALA A N 1
ATOM 676 C CA . ALA A 1 90 ? -12.927 3.746 8.270 1.00 93.25 90 ALA A CA 1
ATOM 677 C C . ALA A 1 90 ? -14.337 4.367 8.343 1.00 93.25 90 ALA A C 1
ATOM 679 O O . ALA A 1 90 ? -14.706 4.963 9.365 1.00 93.25 90 ALA A O 1
ATOM 680 N N . ARG A 1 91 ? -15.150 4.219 7.284 1.00 89.06 91 ARG A N 1
ATOM 681 C CA . ARG A 1 91 ? -16.503 4.782 7.220 1.00 89.06 91 ARG A CA 1
ATOM 682 C C . ARG A 1 91 ? -17.384 4.149 8.302 1.00 89.06 91 ARG A C 1
ATOM 684 O O . ARG A 1 91 ? -17.572 2.939 8.354 1.00 89.06 91 ARG A O 1
ATOM 691 N N . GLY A 1 92 ? -17.937 4.978 9.182 1.00 80.81 92 GLY A N 1
ATOM 692 C CA . GLY A 1 92 ? -18.820 4.533 10.267 1.00 80.81 92 GLY A CA 1
ATOM 693 C C . GLY A 1 92 ? -18.153 4.367 11.635 1.00 80.81 92 GLY A C 1
ATOM 694 O O . GLY A 1 92 ? -18.857 4.126 12.613 1.00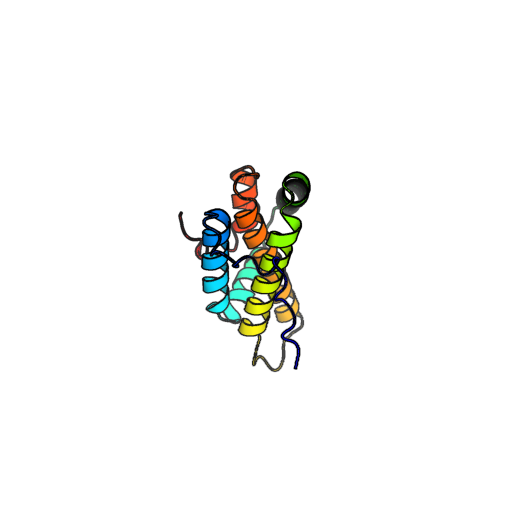 80.81 92 GLY A O 1
ATOM 695 N N . VAL A 1 93 ? -16.836 4.568 11.753 1.00 85.81 93 VAL A N 1
ATOM 696 C CA . VAL A 1 93 ? -16.167 4.629 13.062 1.00 85.81 93 VAL A CA 1
ATOM 697 C C . VAL A 1 93 ? -16.297 6.047 13.625 1.00 85.81 93 VAL A C 1
ATOM 699 O O . VAL A 1 93 ? -15.651 6.980 13.152 1.00 85.81 93 VAL A O 1
ATOM 702 N N . SER A 1 94 ? -17.157 6.222 14.630 1.00 75.69 94 SER A N 1
ATOM 703 C CA . SER A 1 94 ? -17.579 7.538 15.133 1.00 75.69 94 SER A CA 1
ATOM 704 C C . SER A 1 94 ? -16.559 8.245 16.032 1.00 75.69 94 SER A C 1
ATOM 706 O O . SER A 1 94 ? -16.553 9.474 16.086 1.00 75.69 94 SER A O 1
ATOM 708 N N . GLN A 1 95 ? -15.694 7.509 16.738 1.00 87.06 95 GLN A N 1
ATOM 709 C CA . GLN A 1 95 ? -14.680 8.086 17.626 1.00 87.06 95 GLN A CA 1
ATOM 710 C C . GLN A 1 95 ? -13.404 7.254 17.602 1.00 87.06 95 GLN A C 1
ATOM 712 O O . GLN A 1 95 ? -13.414 6.087 17.974 1.00 87.06 95 GLN A O 1
ATOM 717 N N . TRP A 1 96 ? -12.301 7.871 17.176 1.00 91.31 96 TRP A N 1
ATOM 718 C CA . TRP A 1 96 ? -10.999 7.216 17.142 1.00 91.31 96 TRP A CA 1
ATOM 719 C C . TRP A 1 96 ? -10.154 7.742 18.288 1.00 91.31 96 TRP A C 1
ATOM 721 O O . TRP A 1 96 ? -9.935 8.953 18.427 1.00 91.31 96 TRP A O 1
ATOM 731 N N . SER A 1 97 ? -9.581 6.836 19.063 1.00 94.56 97 SER A N 1
ATOM 732 C CA . SER A 1 97 ? -8.496 7.193 19.960 1.00 94.56 97 SER A CA 1
ATOM 733 C C . SER A 1 97 ? -7.298 7.734 19.167 1.00 94.56 97 SER A C 1
ATOM 735 O O . SER A 1 97 ? -7.103 7.482 17.973 1.00 94.56 97 SER A O 1
ATOM 737 N N . ARG A 1 98 ? -6.427 8.486 19.848 1.00 95.12 98 ARG A N 1
ATOM 738 C CA . ARG A 1 98 ? -5.159 8.941 19.254 1.00 95.12 98 ARG A CA 1
ATOM 739 C C . ARG A 1 98 ? -4.302 7.763 18.777 1.00 95.12 98 ARG A C 1
ATOM 741 O O . ARG A 1 98 ? -3.624 7.887 17.761 1.00 95.12 98 ARG A O 1
ATOM 748 N N . ARG A 1 99 ? -4.341 6.640 19.502 1.00 95.88 99 ARG A N 1
ATOM 749 C CA . ARG A 1 99 ? -3.612 5.420 19.147 1.00 95.88 99 ARG A CA 1
ATOM 750 C C . ARG A 1 99 ? -4.148 4.824 17.850 1.00 95.88 99 ARG A C 1
ATOM 752 O O . ARG A 1 99 ? -3.355 4.569 16.957 1.00 95.88 99 ARG A O 1
ATOM 759 N N . GLU A 1 100 ? -5.461 4.656 17.722 1.00 96.00 100 GLU A N 1
ATOM 760 C CA . GLU A 1 100 ? -6.073 4.093 16.510 1.00 96.00 100 GLU A CA 1
ATOM 761 C C . GLU A 1 100 ? -5.781 4.946 15.281 1.00 96.00 100 GLU A C 1
ATOM 763 O O . GLU A 1 100 ? -5.386 4.400 14.259 1.00 96.00 100 GLU A O 1
ATOM 768 N N . ARG A 1 101 ? -5.847 6.281 15.395 1.00 95.25 101 ARG A N 1
ATOM 769 C CA . ARG A 1 101 ? -5.432 7.183 14.305 1.00 95.25 101 ARG A CA 1
ATOM 770 C C . ARG A 1 101 ? -3.990 6.949 13.866 1.00 95.25 101 ARG A C 1
ATOM 772 O O . ARG A 1 101 ? -3.724 6.905 12.672 1.00 95.25 101 ARG A O 1
ATOM 779 N N . ALA A 1 102 ? -3.068 6.791 14.815 1.00 96.25 102 ALA A N 1
ATOM 780 C CA . ALA A 1 102 ? -1.662 6.553 14.500 1.00 96.25 102 ALA A CA 1
ATOM 781 C C . ALA A 1 102 ? -1.439 5.182 13.842 1.00 96.25 102 ALA A C 1
ATOM 783 O O . ALA A 1 102 ? -0.722 5.093 12.849 1.00 96.25 102 ALA A O 1
ATOM 784 N N . LEU A 1 103 ? -2.075 4.128 14.364 1.00 97.00 103 LEU A N 1
ATOM 785 C CA . LEU A 1 103 ? -1.979 2.781 13.799 1.00 97.00 103 LEU A CA 1
ATOM 786 C C . LEU A 1 103 ? -2.590 2.721 12.397 1.00 97.00 103 LEU A C 1
ATOM 788 O O . LEU A 1 103 ? -1.963 2.207 11.476 1.00 97.00 103 LEU A O 1
ATOM 792 N N . PHE A 1 104 ? -3.776 3.299 12.221 1.00 96.88 104 PHE A N 1
ATOM 793 C CA . PHE A 1 104 ? -4.445 3.360 10.930 1.00 96.88 104 PHE A CA 1
ATOM 794 C C . PHE A 1 104 ? -3.613 4.135 9.902 1.00 96.88 104 PHE A C 1
ATOM 796 O O . PHE A 1 104 ? -3.397 3.642 8.803 1.00 96.88 104 PHE A O 1
ATOM 803 N N . ALA A 1 105 ? -3.056 5.295 10.272 1.00 96.25 105 ALA A N 1
ATOM 804 C CA . ALA A 1 105 ? -2.172 6.061 9.393 1.00 96.25 105 ALA A CA 1
ATOM 805 C C . ALA A 1 105 ? -0.901 5.281 9.007 1.00 96.25 105 ALA A C 1
ATOM 807 O O . ALA A 1 105 ? -0.471 5.331 7.855 1.00 96.25 105 ALA A O 1
ATOM 808 N N . ALA A 1 106 ? -0.312 4.527 9.943 1.00 95.88 106 ALA A N 1
ATOM 809 C CA . ALA A 1 106 ? 0.840 3.673 9.658 1.00 95.88 106 ALA A CA 1
ATOM 810 C C . ALA A 1 106 ? 0.490 2.540 8.678 1.00 95.88 106 ALA A C 1
ATOM 812 O O . ALA A 1 106 ? 1.267 2.253 7.763 1.00 95.88 106 ALA A O 1
ATOM 813 N N . ALA A 1 107 ? -0.679 1.917 8.845 1.00 97.19 107 ALA A N 1
ATOM 814 C CA . ALA A 1 107 ? -1.178 0.898 7.931 1.00 97.19 107 ALA A CA 1
ATOM 815 C C . ALA A 1 107 ? -1.486 1.483 6.546 1.00 97.19 107 ALA A C 1
ATOM 817 O O . ALA A 1 107 ? -1.033 0.922 5.555 1.00 97.19 107 ALA A O 1
ATOM 818 N N . HIS A 1 108 ? -2.153 2.640 6.482 1.00 97.56 108 HIS A N 1
ATOM 819 C CA . HIS A 1 108 ? -2.452 3.363 5.243 1.00 97.56 108 HIS A CA 1
ATOM 820 C C . HIS A 1 108 ? -1.190 3.688 4.441 1.00 97.56 108 HIS A C 1
ATOM 822 O O . HIS A 1 108 ? -1.050 3.238 3.307 1.00 97.56 108 HIS A O 1
ATOM 828 N N . GLY A 1 109 ? -0.210 4.357 5.057 1.00 96.31 109 GLY A N 1
ATOM 829 C CA . GLY A 1 109 ? 1.045 4.675 4.370 1.00 96.31 109 GLY A CA 1
ATOM 830 C C . GLY A 1 109 ? 1.822 3.427 3.932 1.00 96.31 109 GLY A C 1
ATOM 831 O O . GLY A 1 109 ? 2.532 3.447 2.926 1.00 96.31 109 GLY A O 1
ATOM 832 N N . THR A 1 110 ? 1.680 2.314 4.658 1.00 96.06 110 THR A N 1
ATOM 833 C CA . THR A 1 110 ? 2.289 1.033 4.270 1.00 96.06 110 THR A CA 1
ATOM 834 C C . THR A 1 110 ? 1.540 0.369 3.115 1.00 96.06 110 THR A C 1
ATOM 836 O O . THR A 1 110 ? 2.195 -0.172 2.229 1.00 96.06 110 THR A O 1
ATOM 839 N N . ALA A 1 111 ? 0.208 0.450 3.079 1.00 97.62 111 ALA A N 1
ATOM 840 C CA . ALA A 1 111 ? -0.608 -0.036 1.970 1.00 97.62 111 ALA A CA 1
ATOM 841 C C . ALA A 1 111 ? -0.292 0.728 0.681 1.00 97.62 111 ALA A C 1
ATOM 843 O O . ALA A 1 111 ? -0.050 0.105 -0.349 1.00 97.62 111 ALA A O 1
ATOM 844 N N . GLU A 1 112 ? -0.195 2.059 0.759 1.00 97.88 112 GLU A N 1
ATOM 845 C CA . GLU A 1 112 ? 0.202 2.898 -0.376 1.00 97.88 112 GLU A CA 1
ATOM 846 C C . GLU A 1 112 ? 1.592 2.496 -0.883 1.00 97.88 112 GLU A C 1
ATOM 848 O O . GLU A 1 112 ? 1.774 2.214 -2.067 1.00 97.88 112 GLU A O 1
ATOM 853 N N . THR A 1 113 ? 2.566 2.385 0.028 1.00 97.25 113 THR A N 1
ATOM 854 C CA . THR A 1 113 ? 3.932 1.967 -0.318 1.00 97.25 113 THR A CA 1
ATOM 855 C C . THR A 1 113 ? 3.941 0.589 -1.000 1.00 97.25 113 THR A C 1
ATOM 857 O O . THR A 1 113 ? 4.646 0.397 -1.989 1.00 97.25 113 THR A O 1
ATOM 860 N N . ALA A 1 114 ? 3.164 -0.373 -0.493 1.00 96.94 114 ALA A N 1
ATOM 861 C CA . ALA A 1 114 ? 3.074 -1.715 -1.061 1.00 96.94 114 ALA A CA 1
ATOM 862 C C . ALA A 1 114 ? 2.428 -1.709 -2.456 1.00 96.94 114 ALA A C 1
ATOM 864 O O . ALA A 1 114 ? 2.959 -2.339 -3.369 1.00 96.94 114 ALA A O 1
ATOM 865 N N . ALA A 1 115 ? 1.335 -0.964 -2.646 1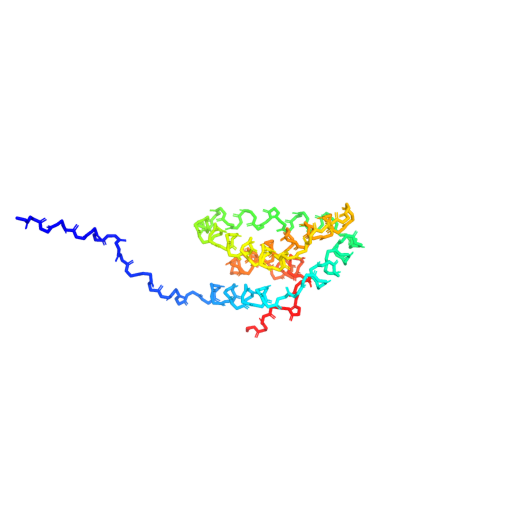.00 97.06 115 ALA A N 1
ATOM 866 C CA . ALA A 1 115 ? 0.655 -0.845 -3.935 1.00 97.06 115 ALA A CA 1
ATOM 867 C C . ALA A 1 115 ? 1.563 -0.207 -4.999 1.00 97.06 115 ALA A C 1
ATOM 869 O O . ALA A 1 115 ? 1.663 -0.700 -6.121 1.00 97.06 115 ALA A O 1
ATOM 870 N N . LEU A 1 116 ? 2.294 0.847 -4.630 1.00 97.00 116 LEU A N 1
ATOM 871 C CA . LEU A 1 116 ? 3.276 1.482 -5.506 1.00 97.00 116 LEU A CA 1
ATOM 872 C C . LEU A 1 116 ? 4.459 0.559 -5.823 1.00 97.00 116 LEU A C 1
ATOM 874 O O . LEU A 1 116 ? 4.935 0.537 -6.956 1.00 97.00 116 LEU A O 1
ATOM 878 N N . ALA A 1 117 ? 4.912 -0.246 -4.860 1.00 96.44 117 ALA A N 1
ATOM 879 C CA . ALA A 1 117 ? 5.951 -1.240 -5.108 1.00 96.44 117 ALA A CA 1
ATOM 880 C C . ALA A 1 117 ? 5.485 -2.334 -6.082 1.00 96.44 117 ALA A C 1
ATOM 882 O O . ALA A 1 117 ? 6.262 -2.751 -6.938 1.00 96.44 117 ALA A O 1
ATOM 883 N N . LEU A 1 118 ? 4.221 -2.765 -6.001 1.00 95.56 118 LEU A N 1
ATOM 884 C CA . LEU A 1 118 ? 3.627 -3.695 -6.968 1.00 95.56 118 LEU A CA 1
ATOM 885 C C . LEU A 1 118 ? 3.523 -3.085 -8.369 1.00 95.56 118 LEU A C 1
ATOM 887 O O . LEU A 1 118 ? 3.849 -3.760 -9.345 1.00 95.56 118 LEU A O 1
ATOM 891 N N . LEU A 1 119 ? 3.136 -1.811 -8.466 1.00 95.62 119 LEU A N 1
ATOM 892 C CA . LEU A 1 119 ? 3.130 -1.068 -9.727 1.00 95.62 119 LEU A CA 1
ATOM 893 C C . LEU A 1 119 ? 4.537 -1.021 -10.345 1.00 95.62 119 LEU A C 1
ATOM 895 O O . LEU A 1 119 ? 4.716 -1.326 -11.519 1.00 95.62 119 LEU A O 1
ATOM 899 N N . ALA A 1 120 ? 5.552 -0.699 -9.541 1.00 95.25 120 ALA A N 1
ATOM 900 C CA . ALA A 1 120 ? 6.944 -0.603 -9.975 1.00 95.25 120 ALA A CA 1
ATOM 901 C C . ALA A 1 120 ? 7.697 -1.952 -9.966 1.00 95.25 120 ALA A C 1
ATOM 903 O O . ALA A 1 120 ? 8.922 -1.970 -10.092 1.00 95.25 120 ALA A O 1
ATOM 904 N N . ARG A 1 121 ? 7.007 -3.096 -9.825 1.00 94.00 121 ARG A N 1
ATOM 905 C CA . ARG A 1 121 ? 7.643 -4.405 -9.564 1.00 94.00 121 ARG A CA 1
ATOM 906 C C . ARG A 1 121 ? 8.681 -4.820 -10.605 1.00 94.00 121 ARG A C 1
ATOM 908 O O . ARG A 1 121 ? 9.659 -5.471 -10.257 1.00 94.00 121 ARG A O 1
ATOM 915 N N . ALA A 1 122 ? 8.476 -4.449 -11.870 1.00 93.06 122 ALA A N 1
ATOM 916 C CA . ALA A 1 122 ? 9.387 -4.778 -12.968 1.00 93.06 122 ALA A CA 1
ATOM 917 C C . ALA A 1 122 ? 10.718 -4.005 -12.890 1.00 93.06 122 ALA A C 1
ATOM 919 O O . ALA A 1 122 ? 11.692 -4.382 -13.536 1.00 93.06 122 ALA A O 1
ATOM 920 N N . HIS A 1 123 ? 10.755 -2.944 -12.083 1.00 94.25 123 HIS A N 1
ATOM 921 C CA . HIS A 1 123 ? 11.854 -1.989 -11.976 1.00 94.25 123 HIS A CA 1
ATOM 922 C C . HIS A 1 123 ? 12.495 -1.977 -10.585 1.00 94.25 123 HIS A C 1
ATOM 924 O O . HIS A 1 123 ? 13.410 -1.198 -10.328 1.00 94.25 123 HIS A O 1
ATOM 930 N N . LEU A 1 124 ? 12.034 -2.844 -9.680 1.00 93.31 124 LEU A N 1
ATOM 931 C CA . LEU A 1 124 ? 12.539 -2.935 -8.318 1.00 93.31 124 LEU A CA 1
ATOM 932 C C . LEU A 1 124 ? 13.230 -4.272 -8.059 1.00 93.31 124 LEU A C 1
ATOM 934 O O . LEU A 1 124 ? 12.718 -5.326 -8.443 1.00 93.31 124 LEU A O 1
ATOM 938 N N . PRO A 1 125 ? 14.357 -4.276 -7.324 1.00 94.12 125 PRO A N 1
ATOM 939 C CA . PRO A 1 125 ? 14.926 -5.511 -6.812 1.00 94.12 125 PRO A CA 1
ATOM 940 C C . PRO A 1 125 ? 13.897 -6.275 -5.973 1.00 94.12 125 PRO A C 1
ATOM 942 O O . PRO A 1 125 ? 13.252 -5.704 -5.090 1.00 94.12 125 PRO A O 1
ATOM 945 N N . ALA A 1 126 ? 13.802 -7.592 -6.173 1.00 92.06 126 ALA A N 1
ATOM 946 C CA . ALA A 1 126 ? 12.834 -8.434 -5.465 1.00 92.06 126 ALA A CA 1
ATOM 947 C C . ALA A 1 126 ? 12.934 -8.317 -3.931 1.00 92.06 126 ALA A C 1
ATOM 949 O O . ALA A 1 126 ? 11.926 -8.401 -3.233 1.00 92.06 126 ALA A O 1
ATOM 950 N N . ALA A 1 127 ? 14.139 -8.092 -3.395 1.00 92.19 127 ALA A N 1
ATOM 951 C CA . ALA A 1 127 ? 14.342 -7.861 -1.966 1.00 92.19 127 ALA A CA 1
ATOM 952 C C . ALA A 1 127 ? 13.663 -6.568 -1.481 1.00 92.19 127 ALA A C 1
ATOM 954 O O . ALA A 1 127 ? 12.987 -6.591 -0.457 1.00 92.19 127 ALA A O 1
ATOM 955 N N . MET A 1 128 ? 13.784 -5.470 -2.236 1.00 94.06 128 MET A N 1
ATOM 956 C CA . MET A 1 128 ? 13.132 -4.196 -1.915 1.00 94.06 128 MET A CA 1
ATOM 957 C C . MET A 1 128 ? 11.616 -4.307 -2.034 1.00 94.06 128 MET A C 1
ATOM 959 O O . MET A 1 128 ? 10.915 -3.876 -1.123 1.00 94.06 128 MET A O 1
ATOM 963 N N . LEU A 1 129 ? 11.116 -4.960 -3.089 1.00 92.44 129 LEU A N 1
ATOM 964 C CA . LEU A 1 129 ? 9.688 -5.240 -3.235 1.00 92.44 129 LEU A CA 1
ATOM 965 C C . LEU A 1 129 ? 9.145 -5.966 -1.997 1.00 92.44 129 LEU A C 1
ATOM 967 O O . LEU A 1 129 ? 8.189 -5.493 -1.388 1.00 92.44 129 LEU A O 1
ATOM 971 N N . ARG A 1 130 ? 9.800 -7.057 -1.573 1.00 92.56 130 ARG A N 1
ATOM 972 C CA .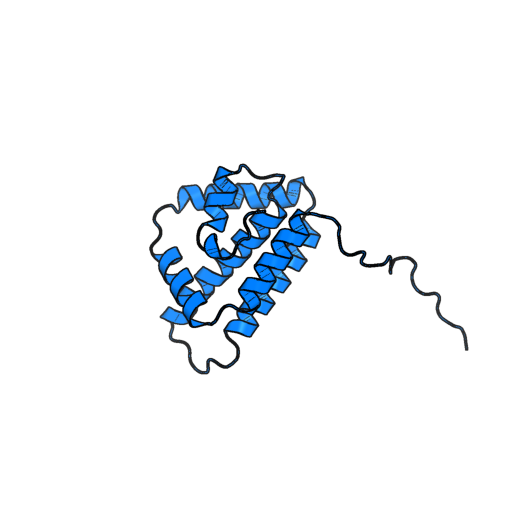 ARG A 1 130 ? 9.418 -7.798 -0.359 1.00 92.56 130 ARG A CA 1
ATOM 973 C C . ARG A 1 130 ? 9.458 -6.916 0.884 1.00 92.56 130 ARG A C 1
ATOM 975 O O . ARG A 1 130 ? 8.514 -6.944 1.659 1.00 92.56 130 ARG A O 1
ATOM 982 N N . THR A 1 131 ? 10.512 -6.123 1.084 1.00 93.31 131 THR A N 1
ATOM 983 C CA . THR A 1 131 ? 10.607 -5.206 2.234 1.00 93.31 131 THR A CA 1
ATOM 984 C C . THR A 1 131 ? 9.442 -4.217 2.280 1.00 93.31 131 THR A C 1
ATOM 986 O O . THR A 1 131 ? 8.913 -3.936 3.355 1.00 93.31 131 THR A O 1
ATOM 989 N N . LEU A 1 132 ? 9.035 -3.683 1.130 1.00 93.38 132 LEU A N 1
ATOM 990 C CA . LEU A 1 132 ? 7.968 -2.688 1.046 1.00 93.38 132 LEU A CA 1
ATOM 991 C C . LEU A 1 132 ? 6.579 -3.306 1.221 1.00 93.38 132 LEU A C 1
ATOM 993 O O . LEU A 1 132 ? 5.698 -2.654 1.779 1.00 93.38 132 LEU A O 1
ATOM 997 N N . SER A 1 133 ? 6.403 -4.561 0.807 1.00 93.50 133 SER A N 1
ATOM 998 C CA . SER A 1 133 ? 5.109 -5.237 0.785 1.00 93.50 133 SER A CA 1
ATOM 999 C C . SER A 1 133 ? 4.863 -6.217 1.936 1.00 93.50 133 SER A C 1
ATOM 1001 O O . SER A 1 133 ? 3.734 -6.675 2.102 1.00 93.50 133 SER A O 1
ATOM 1003 N N . ILE A 1 134 ? 5.871 -6.515 2.768 1.00 91.56 134 ILE A N 1
ATOM 1004 C CA . ILE A 1 134 ? 5.824 -7.602 3.765 1.00 91.56 134 ILE A CA 1
ATOM 1005 C C . ILE A 1 134 ? 4.607 -7.541 4.696 1.00 91.56 134 ILE A C 1
ATOM 1007 O O . ILE A 1 134 ? 3.982 -8.562 4.968 1.00 91.56 134 ILE A O 1
ATOM 1011 N N . SER A 1 135 ? 4.223 -6.342 5.142 1.00 91.56 135 SER A N 1
ATOM 1012 C CA . SER A 1 135 ? 3.105 -6.135 6.073 1.00 91.56 135 SER A CA 1
ATOM 1013 C C . SER A 1 135 ? 1.741 -6.456 5.449 1.00 91.56 135 SER A C 1
ATOM 1015 O O . SER A 1 135 ? 0.771 -6.659 6.173 1.00 91.56 135 SER A O 1
ATOM 1017 N N . PHE A 1 136 ? 1.684 -6.524 4.118 1.00 92.38 136 PHE A N 1
ATOM 1018 C CA . PHE A 1 136 ? 0.509 -6.872 3.331 1.00 92.38 136 PHE A CA 1
ATOM 1019 C C . PHE A 1 136 ? 0.707 -8.148 2.499 1.00 92.38 136 PHE A C 1
ATOM 1021 O O . PHE A 1 136 ? -0.132 -8.442 1.654 1.00 92.38 136 PHE A O 1
ATOM 1028 N N . ALA A 1 137 ? 1.763 -8.937 2.736 1.00 89.06 137 ALA A N 1
ATOM 1029 C CA . ALA A 1 137 ? 2.095 -10.098 1.904 1.00 89.06 137 ALA A CA 1
ATOM 1030 C C . ALA A 1 137 ? 0.926 -11.090 1.755 1.00 89.06 137 ALA A C 1
ATOM 1032 O O . ALA A 1 137 ? 0.661 -11.550 0.653 1.00 89.06 137 ALA A O 1
ATOM 1033 N N . GLY A 1 138 ? 0.160 -11.340 2.826 1.00 87.62 138 GLY A N 1
ATOM 1034 C CA . GLY A 1 138 ? -1.027 -12.208 2.781 1.00 87.62 138 GLY A CA 1
ATOM 1035 C C . GLY A 1 138 ? -2.197 -11.669 1.943 1.00 87.62 138 GLY A C 1
ATOM 1036 O O . GLY A 1 138 ? -3.118 -12.414 1.627 1.00 87.62 138 GLY A O 1
ATOM 1037 N N . TYR A 1 139 ? -2.159 -10.390 1.568 1.00 86.19 139 TYR A N 1
ATOM 1038 C CA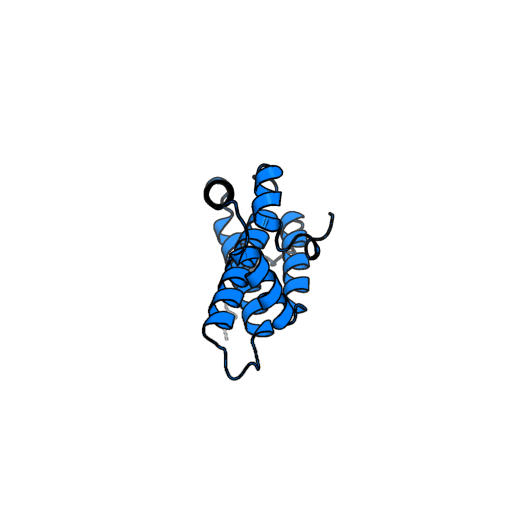 . TYR A 1 139 ? -3.152 -9.731 0.720 1.00 86.19 139 TYR A CA 1
ATOM 1039 C C . TYR A 1 139 ? -2.648 -9.519 -0.705 1.00 86.19 139 TYR A C 1
ATOM 1041 O O . TYR A 1 139 ? -3.411 -9.076 -1.554 1.00 86.19 139 TYR A O 1
ATOM 1049 N N . ILE A 1 140 ? -1.417 -9.896 -1.026 1.00 86.56 140 ILE A N 1
ATOM 1050 C CA . ILE A 1 140 ? -0.887 -9.834 -2.388 1.00 86.56 140 ILE A CA 1
ATOM 1051 C C . ILE A 1 140 ? -1.056 -11.221 -3.001 1.00 86.56 140 ILE A C 1
ATOM 1053 O O . ILE A 1 140 ? -0.829 -12.228 -2.339 1.00 86.56 140 ILE A O 1
ATOM 1057 N N . ALA A 1 141 ? -1.593 -11.308 -4.216 1.00 69.00 141 ALA A N 1
ATOM 1058 C CA . ALA A 1 141 ? -1.724 -12.600 -4.879 1.00 69.00 141 ALA A CA 1
ATOM 1059 C C . ALA A 1 141 ? -0.331 -13.082 -5.299 1.00 69.00 141 ALA A C 1
ATOM 1061 O O . ALA A 1 141 ? 0.407 -12.313 -5.921 1.00 69.00 141 ALA A O 1
ATOM 1062 N N . ASP A 1 142 ? 0.001 -14.339 -4.997 1.00 56.88 142 ASP A N 1
ATOM 1063 C CA . ASP A 1 142 ? 1.105 -15.031 -5.659 1.00 56.88 142 ASP A CA 1
ATOM 1064 C C . ASP A 1 142 ? 0.749 -15.080 -7.150 1.00 56.88 142 ASP A C 1
ATOM 1066 O O . ASP A 1 142 ? -0.145 -15.820 -7.559 1.00 56.88 142 ASP A O 1
ATOM 1070 N N . SER A 1 143 ? 1.341 -14.176 -7.931 1.00 42.12 143 SER A N 1
ATOM 1071 C CA . SER A 1 143 ? 1.196 -14.146 -9.389 1.00 42.12 143 SER A CA 1
ATOM 1072 C C . SER A 1 143 ? 2.241 -15.049 -10.018 1.00 42.12 143 SER A C 1
ATOM 1074 O O . SER A 1 143 ? 3.417 -14.921 -9.604 1.00 42.12 143 SER A O 1
#

pLDDT: mean 86.76, std 15.71, range [40.59, 97.94]